Protein AF-A0A7S0CT83-F1 (afdb_monomer_lite)

Organism: Micromonas pusilla (NCBI:txid38833)

Foldseek 3Di:
DAQDDADADWQEKEDDPVPQQWIWTFHQQQKIWIARNVVSDTPDIDHDPDGDNYDYDDPCDVVNVVVVVVVVVVVVVVVVVVVVVVVVVVVVVVVVVVVVVVVVVVVVVPDDDDD

Structure (mmCIF, N/CA/C/O backbone):
data_AF-A0A7S0CT83-F1
#
_entry.id   AF-A0A7S0CT83-F1
#
loop_
_atom_site.group_PDB
_atom_site.id
_atom_site.type_symbol
_atom_site.label_atom_id
_atom_site.label_alt_id
_atom_site.label_comp_id
_atom_site.label_asym_id
_atom_site.label_entity_id
_atom_site.label_seq_id
_atom_site.pdbx_PDB_ins_code
_atom_site.Cartn_x
_atom_site.Cartn_y
_atom_site.Cartn_z
_atom_site.occupancy
_atom_site.B_iso_or_equiv
_atom_site.auth_seq_id
_atom_site.auth_comp_id
_atom_site.auth_asym_id
_atom_site.auth_atom_id
_atom_site.pdbx_PDB_model_num
ATOM 1 N N . ALA A 1 1 ? -21.447 -9.263 10.479 1.00 64.06 1 ALA A N 1
ATOM 2 C CA . ALA A 1 1 ? -20.378 -8.499 11.171 1.00 64.06 1 ALA A CA 1
ATOM 3 C C . ALA A 1 1 ? -20.013 -7.236 10.379 1.00 64.06 1 ALA A C 1
ATOM 5 O O . ALA A 1 1 ? -20.037 -7.290 9.160 1.00 64.06 1 ALA A O 1
ATOM 6 N N . LYS A 1 2 ? -19.719 -6.096 11.015 1.00 82.12 2 LYS A N 1
ATOM 7 C CA . LYS A 1 2 ? -19.342 -4.834 10.332 1.00 82.12 2 LYS A CA 1
ATOM 8 C C . LYS A 1 2 ? -17.827 -4.607 10.433 1.00 82.12 2 LYS A C 1
ATOM 10 O O . LYS A 1 2 ? -17.237 -5.056 11.413 1.00 82.12 2 LYS A O 1
ATOM 15 N N . PHE A 1 3 ? -17.224 -3.905 9.470 1.00 87.62 3 PHE A N 1
ATOM 16 C CA . PHE A 1 3 ? -15.846 -3.414 9.601 1.00 87.62 3 PHE A CA 1
ATOM 17 C C . PHE A 1 3 ? -15.782 -2.396 10.751 1.00 87.62 3 PHE A C 1
ATOM 19 O O . PHE A 1 3 ? -16.661 -1.543 10.870 1.00 87.62 3 PHE A O 1
ATOM 26 N N . LYS A 1 4 ? -14.787 -2.522 11.636 1.00 89.75 4 LYS A N 1
ATOM 27 C CA . LYS A 1 4 ? -14.655 -1.708 12.859 1.00 89.75 4 LYS A CA 1
ATOM 28 C C . LYS A 1 4 ? -13.411 -0.822 12.809 1.00 89.75 4 LYS A C 1
ATOM 30 O O . LYS A 1 4 ? -12.434 -1.160 12.145 1.00 89.75 4 LYS A O 1
ATOM 35 N N . GLY A 1 5 ? -13.432 0.272 13.568 1.00 88.25 5 GLY A N 1
ATOM 36 C CA . GLY A 1 5 ? -12.249 1.092 13.851 1.00 88.25 5 GLY A CA 1
ATOM 37 C C . GLY A 1 5 ? -12.113 2.374 13.032 1.00 88.25 5 GLY A C 1
ATOM 38 O O . GLY A 1 5 ? -11.234 3.165 13.347 1.00 88.25 5 GLY A O 1
ATOM 39 N N . VAL A 1 6 ? -12.970 2.611 12.035 1.00 90.81 6 VAL A N 1
ATOM 40 C CA . VAL A 1 6 ? -13.023 3.903 11.334 1.00 90.81 6 VAL A CA 1
ATOM 41 C C . VAL A 1 6 ? -13.694 4.935 12.236 1.00 90.81 6 VAL A C 1
ATOM 43 O O . VAL A 1 6 ? -14.784 4.681 12.753 1.00 90.81 6 VAL A O 1
ATOM 46 N N . GLN A 1 7 ? -13.053 6.088 12.416 1.00 91.19 7 GLN A N 1
ATOM 47 C CA . GLN A 1 7 ? -13.657 7.245 13.067 1.00 91.19 7 GLN A CA 1
ATOM 48 C C . GLN A 1 7 ? -13.908 8.349 12.032 1.00 91.19 7 GLN A C 1
ATOM 50 O O . GLN A 1 7 ? -13.049 8.667 11.211 1.00 91.19 7 GLN A O 1
ATOM 55 N N . GLY A 1 8 ? -15.110 8.926 12.053 1.00 90.19 8 GLY A N 1
ATOM 56 C CA . GLY A 1 8 ? -15.544 9.896 11.045 1.00 90.19 8 GLY A CA 1
ATOM 57 C C . GLY A 1 8 ? -15.871 9.268 9.683 1.00 90.19 8 GLY A C 1
ATOM 58 O O . GLY A 1 8 ? -16.093 8.062 9.567 1.00 90.19 8 GLY A O 1
ATOM 59 N N . SER A 1 9 ? -15.938 10.109 8.650 1.00 93.06 9 SER A N 1
ATOM 60 C CA . SER A 1 9 ? -16.304 9.687 7.293 1.00 93.06 9 SER A CA 1
ATOM 61 C C . SER A 1 9 ? -15.160 8.980 6.571 1.00 93.06 9 SER A C 1
ATOM 63 O O . SER A 1 9 ? -13.990 9.345 6.701 1.00 93.06 9 SER A O 1
ATOM 65 N N . VAL A 1 10 ? -15.510 7.999 5.742 1.00 94.56 10 VAL A N 1
ATOM 66 C CA . VAL A 1 10 ? -14.579 7.388 4.790 1.00 94.56 10 VAL A CA 1
ATOM 67 C C . VAL A 1 10 ? -14.438 8.311 3.583 1.00 94.56 10 VAL A C 1
ATOM 69 O O . VAL A 1 10 ? -15.441 8.731 3.011 1.00 94.56 10 VAL A O 1
ATOM 72 N N . ARG A 1 11 ? -13.200 8.629 3.196 1.00 94.31 11 ARG A N 1
ATOM 73 C CA . ARG A 1 11 ? -12.907 9.463 2.019 1.00 94.31 11 ARG A CA 1
ATOM 74 C C . ARG A 1 11 ? -12.644 8.638 0.769 1.00 94.31 11 ARG A C 1
ATOM 76 O O . ARG A 1 11 ? -12.949 9.087 -0.328 1.00 94.31 11 ARG A O 1
ATOM 83 N N . SER A 1 12 ? -12.058 7.454 0.926 1.00 96.44 12 SER A N 1
ATOM 84 C CA . SER A 1 12 ? -11.706 6.585 -0.195 1.00 96.44 12 SER A CA 1
ATOM 85 C C . SER A 1 12 ? -11.640 5.126 0.242 1.00 96.44 12 SER A C 1
ATOM 87 O O . SER A 1 12 ? -11.274 4.823 1.382 1.00 96.44 12 SER A O 1
ATOM 89 N N . ILE A 1 13 ? -12.022 4.241 -0.675 1.00 95.69 13 ILE A N 1
ATOM 90 C CA . ILE A 1 13 ? -11.985 2.788 -0.532 1.00 95.69 13 ILE A CA 1
ATOM 91 C C . ILE A 1 13 ? -11.330 2.248 -1.801 1.00 95.69 13 ILE A C 1
ATOM 93 O O . ILE A 1 13 ? -11.804 2.535 -2.898 1.00 95.69 13 ILE A O 1
ATOM 97 N N . ALA A 1 14 ? -10.266 1.468 -1.648 1.00 95.94 14 ALA A N 1
ATOM 98 C CA . ALA A 1 14 ? -9.554 0.842 -2.752 1.00 95.94 14 ALA A CA 1
ATOM 99 C C . ALA A 1 14 ? -9.508 -0.680 -2.535 1.00 95.94 14 ALA A C 1
ATOM 101 O O . ALA A 1 14 ? -8.808 -1.140 -1.626 1.00 95.94 14 ALA A O 1
ATOM 102 N N . PRO A 1 15 ? -10.257 -1.482 -3.310 1.00 94.56 15 PRO A N 1
ATOM 103 C CA . PRO A 1 15 ? -10.095 -2.935 -3.317 1.00 94.56 15 PRO A CA 1
ATOM 104 C C . PRO A 1 15 ? -8.761 -3.323 -3.966 1.00 94.56 15 PRO A C 1
ATOM 106 O O . PRO A 1 15 ? -8.269 -2.605 -4.839 1.00 94.56 15 PRO A O 1
ATOM 109 N N . HIS A 1 16 ? -8.172 -4.438 -3.533 1.00 93.12 16 HIS A N 1
ATOM 110 C CA . HIS A 1 16 ? -6.926 -4.933 -4.114 1.00 93.12 16 HIS A CA 1
ATOM 111 C C . HIS A 1 16 ? -7.124 -5.355 -5.583 1.00 93.12 16 HIS A C 1
ATOM 113 O O . HIS A 1 16 ? -8.097 -6.053 -5.882 1.00 93.12 16 HIS A O 1
ATOM 119 N N . PRO A 1 17 ? -6.235 -4.952 -6.510 1.00 88.69 17 PRO A N 1
ATOM 120 C CA . PRO A 1 17 ? -6.413 -5.189 -7.943 1.00 88.69 17 PRO A CA 1
ATOM 121 C C . PRO A 1 17 ? -6.217 -6.654 -8.360 1.00 88.69 17 PRO A C 1
ATOM 123 O O . PRO A 1 17 ? -6.858 -7.099 -9.306 1.00 88.69 17 PRO A O 1
ATOM 126 N N . GLU A 1 18 ? -5.383 -7.425 -7.655 1.00 84.25 18 GLU A N 1
ATOM 127 C CA . GLU A 1 18 ? -5.036 -8.811 -8.035 1.00 84.25 18 GLU A CA 1
ATOM 128 C C . GLU A 1 18 ? -5.983 -9.879 -7.458 1.00 84.25 18 GLU A C 1
ATOM 130 O O . GLU A 1 18 ? -5.644 -11.055 -7.373 1.00 84.25 18 GLU A O 1
ATOM 135 N N . GLY A 1 19 ? -7.185 -9.486 -7.030 1.00 80.56 19 GLY A N 1
ATOM 136 C CA . GLY A 1 19 ? -8.198 -10.425 -6.533 1.00 80.56 19 GLY A CA 1
ATOM 137 C C . GLY A 1 19 ? -7.968 -10.940 -5.109 1.00 80.56 19 GLY A C 1
ATOM 138 O O . GLY A 1 19 ? -8.773 -11.728 -4.614 1.00 80.56 19 GLY A O 1
ATOM 139 N N . GLU A 1 20 ? -6.925 -10.477 -4.418 1.00 89.69 20 GLU A N 1
ATOM 140 C CA . GLU A 1 20 ? -6.757 -10.747 -2.991 1.00 89.69 20 GLU A CA 1
ATOM 141 C C . GLU A 1 20 ? -7.923 -10.168 -2.170 1.00 89.69 20 GLU A C 1
ATOM 143 O O . GLU A 1 20 ? -8.437 -9.087 -2.487 1.00 89.69 20 GLU A O 1
ATOM 148 N N . PRO A 1 21 ? -8.335 -10.831 -1.072 1.00 94.38 21 PRO A N 1
ATOM 149 C CA . PRO A 1 21 ? -9.444 -10.393 -0.231 1.00 94.38 21 PRO A CA 1
ATOM 150 C C . PRO A 1 21 ? -9.037 -9.226 0.685 1.00 94.38 21 PRO A C 1
ATOM 152 O O . PRO A 1 21 ? -9.279 -9.251 1.892 1.00 94.38 21 PRO A O 1
ATOM 155 N N . LEU A 1 22 ? -8.423 -8.187 0.121 1.00 95.19 22 LEU A N 1
ATOM 156 C CA . LEU A 1 22 ? -7.911 -7.012 0.813 1.00 95.19 22 LEU A CA 1
ATOM 157 C C . LEU A 1 22 ? -8.601 -5.740 0.323 1.00 95.19 22 LEU A C 1
ATOM 159 O O . LEU A 1 22 ? -8.888 -5.554 -0.860 1.00 95.19 22 LEU A O 1
ATOM 163 N N . VAL A 1 23 ? -8.850 -4.828 1.258 1.00 95.75 23 VAL A N 1
ATOM 164 C CA . VAL A 1 23 ? -9.374 -3.497 0.957 1.00 95.75 23 VAL A CA 1
ATOM 165 C C . VAL A 1 23 ? -8.659 -2.451 1.800 1.00 95.75 23 VAL A C 1
ATOM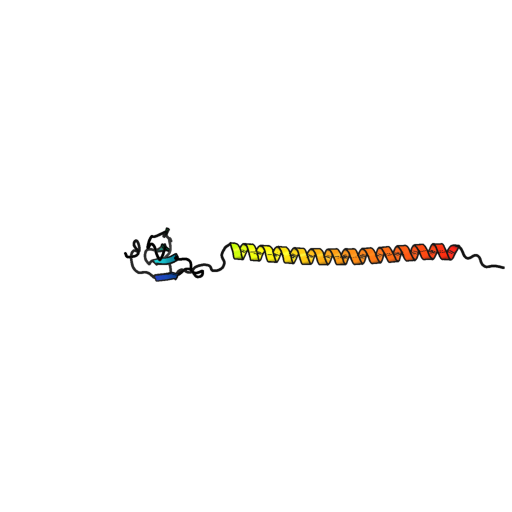 167 O O . VAL A 1 23 ? -8.573 -2.570 3.024 1.00 95.75 23 VAL A O 1
ATOM 170 N N . ALA A 1 24 ? -8.143 -1.419 1.138 1.00 96.06 24 ALA A N 1
ATOM 171 C CA . ALA A 1 24 ? -7.579 -0.245 1.779 1.00 96.06 24 ALA A CA 1
ATOM 172 C C . ALA A 1 24 ? -8.669 0.819 1.950 1.00 96.06 24 ALA A C 1
ATOM 174 O O . ALA A 1 24 ? -9.494 1.039 1.063 1.00 96.06 24 ALA A O 1
ATOM 175 N N . VAL A 1 25 ? -8.683 1.472 3.106 1.00 96.62 25 VAL A N 1
ATOM 176 C CA . VAL A 1 25 ? -9.676 2.481 3.476 1.00 96.62 25 VAL A CA 1
ATOM 177 C C . VAL A 1 25 ? -8.959 3.693 4.053 1.00 96.62 25 VAL A C 1
ATOM 179 O O . VAL A 1 25 ? -8.244 3.577 5.051 1.00 96.62 25 VAL A O 1
ATOM 182 N N . ALA A 1 26 ? -9.186 4.858 3.450 1.00 96.31 26 ALA A N 1
ATOM 183 C CA . ALA A 1 26 ? -8.701 6.141 3.943 1.00 96.31 26 ALA A CA 1
ATOM 184 C C . ALA A 1 26 ? -9.824 6.884 4.679 1.00 96.31 26 ALA A C 1
ATOM 186 O O . ALA A 1 26 ? -10.857 7.228 4.091 1.00 96.31 26 ALA A O 1
ATOM 187 N N . GLY A 1 27 ? -9.622 7.125 5.975 1.00 94.00 27 GLY A N 1
ATOM 188 C CA . GLY A 1 27 ? -10.570 7.837 6.830 1.00 94.00 27 GLY A CA 1
ATOM 189 C C . GLY A 1 27 ? -10.271 9.331 6.975 1.00 94.00 27 GLY A C 1
ATOM 190 O O . GL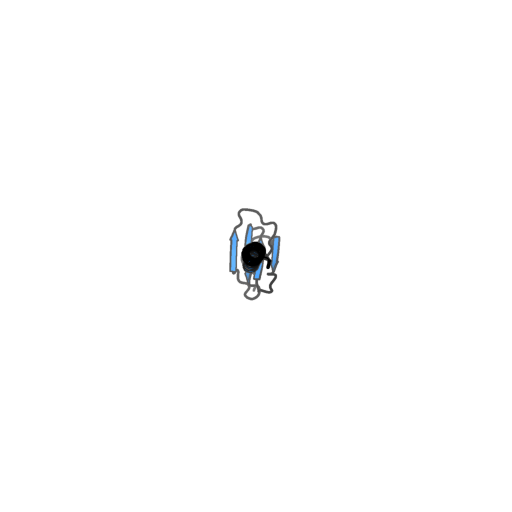Y A 1 27 ? -9.147 9.799 6.776 1.00 94.00 27 GLY A O 1
ATOM 191 N N . LEU A 1 28 ? -11.294 10.093 7.370 1.00 94.75 28 LEU A N 1
ATOM 192 C CA . LEU A 1 28 ? -11.161 11.495 7.779 1.00 94.75 28 LEU A CA 1
ATOM 193 C C . LEU A 1 28 ? -10.411 11.644 9.120 1.00 94.75 28 LEU A C 1
ATOM 195 O O . LEU A 1 28 ? -9.847 12.698 9.397 1.00 94.75 28 LEU A O 1
ATOM 199 N N . ASP A 1 29 ? -10.318 10.564 9.901 1.00 94.25 29 ASP A N 1
ATOM 200 C CA . ASP A 1 29 ? -9.476 10.434 11.101 1.00 94.25 29 ASP A CA 1
ATOM 201 C C . ASP A 1 29 ? -7.963 10.387 10.815 1.00 94.25 29 ASP A C 1
ATOM 203 O O . ASP A 1 29 ? -7.163 10.254 11.742 1.00 94.25 29 ASP A O 1
ATOM 207 N N . ARG A 1 30 ? -7.564 10.537 9.544 1.00 94.88 30 ARG A N 1
ATOM 208 C CA . ARG A 1 30 ? -6.177 10.478 9.056 1.00 94.88 30 ARG A CA 1
ATOM 209 C C . ARG A 1 30 ? -5.524 9.107 9.203 1.00 94.88 30 ARG A C 1
ATOM 211 O O . ARG A 1 30 ? -4.308 8.992 9.099 1.00 94.88 30 ARG A O 1
ATOM 218 N N . TYR A 1 31 ? -6.305 8.056 9.404 1.00 96.12 31 TYR A N 1
ATOM 219 C CA . TYR A 1 31 ? -5.789 6.697 9.377 1.00 96.12 31 TYR A CA 1
ATOM 220 C C . TYR A 1 31 ? -6.024 6.059 8.008 1.00 96.12 31 TYR A C 1
ATOM 222 O O . TYR A 1 31 ? -7.128 6.109 7.458 1.00 96.12 31 TYR A O 1
ATOM 230 N N . LEU A 1 32 ? -4.989 5.397 7.494 1.00 95.81 32 LEU A N 1
ATOM 231 C CA . LEU A 1 32 ? -5.122 4.406 6.434 1.00 95.81 32 LEU A CA 1
ATOM 232 C C . LEU A 1 32 ? -5.250 3.035 7.094 1.00 95.81 32 LEU A C 1
ATOM 234 O O . LEU A 1 32 ? -4.424 2.675 7.934 1.00 95.81 32 LEU A O 1
ATOM 238 N N . ARG A 1 33 ? -6.286 2.275 6.746 1.00 95.81 33 ARG A N 1
ATOM 239 C CA . ARG A 1 33 ? -6.513 0.927 7.278 1.00 95.81 33 ARG A CA 1
ATOM 240 C C . ARG A 1 33 ? -6.616 -0.074 6.150 1.00 95.81 33 ARG A C 1
ATOM 242 O O . ARG A 1 33 ? -7.213 0.223 5.121 1.00 95.81 33 ARG A O 1
ATOM 249 N N . VAL A 1 34 ? -6.076 -1.263 6.376 1.00 96.50 34 VAL A N 1
ATOM 250 C CA . VAL A 1 34 ? -6.226 -2.402 5.475 1.00 96.50 34 VAL A CA 1
ATOM 251 C C . VAL A 1 34 ? -7.062 -3.450 6.184 1.00 96.50 34 VAL A C 1
ATOM 253 O O . VAL A 1 34 ? -6.730 -3.889 7.288 1.00 96.50 34 VAL A O 1
ATOM 256 N N . TYR A 1 35 ? -8.164 -3.836 5.555 1.00 96.69 35 TYR A N 1
ATOM 257 C CA . TYR A 1 35 ? -9.055 -4.874 6.044 1.00 96.69 35 TYR A CA 1
ATOM 258 C C . TYR A 1 35 ? -8.991 -6.096 5.146 1.00 96.69 35 TYR A C 1
ATOM 260 O O . TYR A 1 35 ? -8.864 -5.978 3.930 1.00 96.69 35 TYR A O 1
ATOM 268 N N . HIS A 1 36 ? -9.182 -7.259 5.753 1.00 95.81 36 HIS A N 1
ATOM 269 C CA . HIS A 1 36 ? -9.510 -8.468 5.017 1.00 95.81 36 HIS A CA 1
ATOM 270 C C . HIS A 1 36 ? -11.024 -8.501 4.766 1.00 95.81 36 HIS A C 1
ATOM 272 O O . HIS A 1 36 ? -11.811 -8.397 5.711 1.00 95.81 36 HIS A O 1
ATOM 278 N N . THR A 1 37 ? -11.456 -8.650 3.517 1.00 93.56 37 THR A N 1
ATOM 279 C CA . THR A 1 37 ? -12.864 -8.522 3.103 1.00 93.56 37 THR A CA 1
ATOM 280 C C . THR A 1 37 ? -13.740 -9.651 3.652 1.00 93.56 37 THR A C 1
ATOM 282 O O . THR A 1 37 ? -14.814 -9.387 4.195 1.00 93.56 37 THR A O 1
ATOM 285 N N . GLU A 1 38 ? -13.258 -10.894 3.594 1.00 93.50 38 GLU A N 1
ATOM 286 C CA . GLU A 1 38 ? -13.995 -12.071 4.080 1.00 93.50 38 GLU A CA 1
ATOM 287 C C . GLU A 1 38 ? -14.085 -12.123 5.611 1.00 93.50 38 GLU A C 1
ATOM 289 O O . GLU A 1 38 ? -15.178 -12.163 6.179 1.00 93.50 38 GLU A O 1
ATOM 294 N N . THR A 1 39 ? -12.939 -12.061 6.301 1.00 93.56 39 THR A N 1
ATOM 295 C CA . THR A 1 39 ? -12.892 -12.154 7.772 1.00 93.56 39 THR A CA 1
ATOM 296 C C . THR A 1 39 ? -13.346 -10.870 8.469 1.00 93.56 39 THR A C 1
ATOM 298 O O . THR A 1 39 ? -13.651 -10.886 9.664 1.00 93.56 39 THR A O 1
ATOM 301 N N . ARG A 1 40 ? -13.402 -9.749 7.735 1.00 92.62 40 ARG A N 1
ATOM 302 C CA . ARG A 1 40 ? -13.775 -8.405 8.213 1.00 92.62 40 ARG A CA 1
ATOM 303 C C . ARG A 1 40 ? -12.894 -7.887 9.352 1.00 92.62 40 ARG A C 1
ATOM 305 O O . ARG A 1 40 ? -13.309 -7.015 10.119 1.00 92.62 40 ARG A O 1
ATOM 312 N N . LYS A 1 41 ? -11.674 -8.415 9.467 1.00 94.19 41 LYS A N 1
ATOM 313 C CA . LYS A 1 41 ? -10.669 -7.991 10.447 1.00 94.19 41 LYS A CA 1
ATOM 314 C C . LYS A 1 41 ? -9.794 -6.884 9.868 1.00 94.19 41 LYS A C 1
ATOM 316 O O . LYS A 1 41 ? -9.484 -6.885 8.679 1.00 94.19 41 LYS A O 1
ATOM 321 N N . CYS A 1 42 ? -9.402 -5.938 10.720 1.00 95.00 42 CYS A N 1
ATOM 322 C CA . CYS A 1 42 ? -8.371 -4.959 10.388 1.00 95.00 42 CYS A CA 1
ATOM 323 C C . CYS A 1 42 ? -7.017 -5.664 10.478 1.00 95.00 42 CYS A C 1
ATOM 325 O O . CYS A 1 42 ? -6.671 -6.158 11.548 1.00 95.00 42 CYS A O 1
ATOM 327 N N . LEU A 1 43 ? -6.291 -5.735 9.366 1.00 95.38 43 LEU A N 1
ATOM 328 C CA . LEU A 1 43 ? -4.961 -6.342 9.307 1.00 95.38 43 LEU A CA 1
ATOM 329 C C . LEU A 1 43 ? -3.886 -5.351 9.742 1.00 95.38 43 LEU A C 1
ATOM 331 O O . LEU A 1 43 ? -2.930 -5.720 10.413 1.00 95.38 43 LEU A O 1
ATOM 335 N N . GLY A 1 44 ? -4.069 -4.080 9.387 1.00 95.19 44 GLY A N 1
ATOM 336 C CA . GLY A 1 44 ? -3.122 -3.028 9.716 1.00 95.19 44 GLY A CA 1
ATOM 337 C C . GLY A 1 44 ? -3.751 -1.647 9.655 1.00 95.19 44 GLY A C 1
ATOM 338 O O . GLY A 1 44 ? -4.747 -1.420 8.963 1.00 95.19 44 GLY A O 1
ATOM 339 N N . SER A 1 45 ? -3.157 -0.721 10.399 1.00 95.56 45 SER A N 1
ATOM 340 C CA . SER A 1 45 ? -3.545 0.683 10.411 1.00 95.56 45 SER A CA 1
ATOM 341 C C . SER A 1 45 ? -2.314 1.568 10.544 1.00 95.56 45 SER A C 1
ATOM 343 O O . SER A 1 45 ? -1.475 1.312 11.405 1.00 95.56 45 SER A O 1
ATOM 345 N N . ALA A 1 46 ? -2.24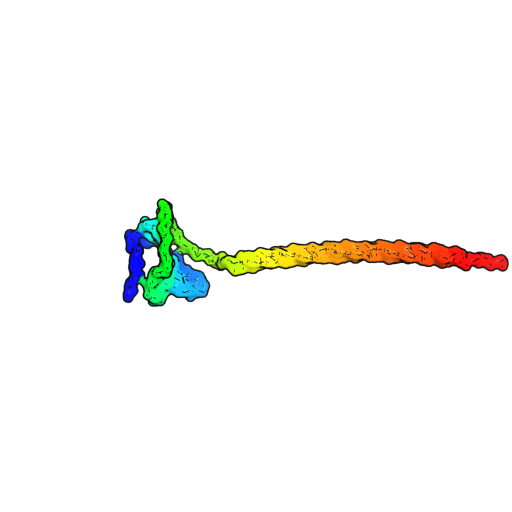7 2.633 9.756 1.00 95.62 46 ALA A N 1
ATOM 346 C CA . ALA A 1 46 ? -1.197 3.638 9.826 1.00 95.62 46 ALA A CA 1
ATOM 347 C C . ALA A 1 46 ? -1.822 5.013 10.061 1.00 95.62 46 ALA A C 1
ATOM 349 O O . ALA A 1 46 ? -2.733 5.418 9.337 1.00 95.62 46 ALA A O 1
ATOM 350 N N . PHE A 1 47 ? -1.338 5.724 11.080 1.00 95.94 47 PHE A N 1
ATOM 351 C CA 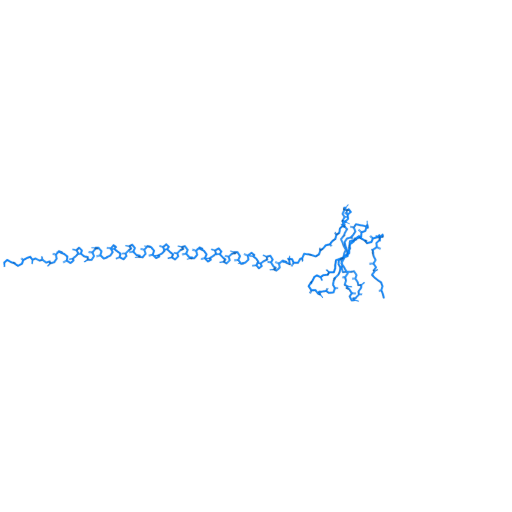. PHE A 1 47 ? -1.719 7.113 11.303 1.00 95.94 47 PHE A CA 1
ATOM 352 C C . PHE A 1 47 ? -0.891 8.024 10.406 1.00 95.94 47 PHE A C 1
ATOM 354 O O . PHE A 1 47 ? 0.338 8.056 10.490 1.00 95.94 47 PHE A O 1
ATOM 361 N N . MET A 1 48 ? -1.575 8.809 9.589 1.00 93.31 48 MET A N 1
ATOM 362 C CA . MET A 1 48 ? -0.966 9.808 8.733 1.00 93.31 48 MET A CA 1
ATOM 363 C C . MET A 1 48 ? -1.067 11.161 9.433 1.00 93.31 48 MET A C 1
ATOM 365 O O . MET A 1 48 ? -2.119 11.569 9.915 1.00 93.31 48 MET A O 1
ATOM 369 N N . LYS A 1 49 ? 0.038 11.905 9.491 1.00 94.38 49 LYS A N 1
ATOM 370 C CA . LYS A 1 49 ? 0.038 13.242 10.117 1.00 94.38 49 LYS A CA 1
ATOM 371 C C . LYS A 1 49 ? -0.777 14.270 9.313 1.00 94.38 49 LYS A C 1
ATOM 373 O O . LYS A 1 49 ? -1.131 15.317 9.847 1.00 94.38 49 LYS A O 1
ATOM 378 N N . GLN A 1 50 ? -1.091 13.948 8.058 1.00 94.81 50 GLN A N 1
ATOM 379 C CA . GLN A 1 50 ? -1.787 14.790 7.086 1.00 94.81 50 GLN A CA 1
ATOM 380 C C . GLN A 1 50 ? -3.184 14.233 6.772 1.00 94.81 50 GLN A C 1
ATOM 382 O O . GLN A 1 50 ? -3.439 13.040 6.938 1.00 94.81 50 GLN A O 1
ATOM 387 N N . ALA A 1 51 ? -4.089 15.085 6.286 1.00 93.12 51 ALA A N 1
ATOM 388 C CA . ALA A 1 51 ? -5.415 14.657 5.847 1.00 93.12 51 ALA A CA 1
ATOM 389 C C . ALA A 1 51 ? -5.343 13.882 4.519 1.00 93.12 51 ALA A C 1
ATOM 391 O O . ALA A 1 51 ? -4.873 14.406 3.512 1.00 93.12 51 ALA A O 1
ATOM 392 N N . LEU A 1 52 ? -5.855 12.650 4.499 1.00 93.38 52 LEU A N 1
ATOM 393 C CA . LEU A 1 52 ? -5.758 11.751 3.342 1.00 93.38 52 LEU A CA 1
ATOM 394 C C . LEU A 1 52 ? -6.805 12.062 2.278 1.00 93.38 52 LEU A C 1
ATOM 396 O O . LEU A 1 52 ? -7.984 11.884 2.555 1.00 93.38 52 LEU A O 1
ATOM 400 N N . SER A 1 53 ? -6.412 12.481 1.074 1.00 93.75 53 SER A N 1
ATOM 401 C CA . SER A 1 53 ? -7.346 12.735 -0.036 1.00 93.75 53 SER A CA 1
ATOM 402 C C . SER A 1 53 ? -7.926 11.472 -0.663 1.00 93.75 53 SER A C 1
ATOM 404 O O . SER A 1 53 ? -9.093 11.468 -1.045 1.00 93.75 53 SER A O 1
ATOM 406 N N . GLY A 1 54 ? -7.140 10.402 -0.705 1.00 93.69 54 GLY A N 1
ATOM 407 C CA . GLY A 1 54 ? -7.556 9.095 -1.181 1.00 93.69 54 GLY A CA 1
ATOM 408 C C . GLY A 1 54 ? -6.464 8.053 -0.975 1.00 93.69 54 GLY A C 1
ATOM 409 O O . GLY A 1 54 ? -5.408 8.352 -0.416 1.00 93.69 54 GLY A O 1
ATOM 410 N N . CYS A 1 55 ? -6.731 6.829 -1.418 1.00 94.62 55 CYS A N 1
ATOM 411 C CA . CYS A 1 55 ? -5.763 5.738 -1.422 1.00 94.62 55 CYS A CA 1
ATOM 412 C C . CYS A 1 55 ? -5.930 4.879 -2.679 1.00 94.62 55 CYS A C 1
ATOM 414 O O . CYS A 1 55 ? -7.033 4.768 -3.209 1.00 94.62 55 CYS A O 1
ATOM 416 N N . ALA A 1 56 ? -4.843 4.255 -3.124 1.00 93.81 56 ALA A N 1
ATOM 417 C CA . ALA A 1 56 ? -4.826 3.275 -4.202 1.00 93.81 56 ALA A CA 1
ATOM 418 C C . ALA A 1 56 ? -3.744 2.230 -3.910 1.00 93.81 56 ALA A C 1
ATOM 420 O O . ALA A 1 56 ? -2.790 2.513 -3.183 1.00 93.81 56 ALA A O 1
ATOM 421 N N . TRP A 1 57 ? -3.914 1.036 -4.467 1.00 92.06 57 TRP A N 1
ATOM 422 C CA . TRP A 1 57 ? -2.883 0.005 -4.457 1.00 92.06 57 TRP A CA 1
ATOM 423 C C . TRP A 1 57 ? -1.903 0.256 -5.591 1.00 92.06 57 TRP A C 1
ATOM 425 O O . TRP A 1 57 ? -2.313 0.650 -6.686 1.00 92.06 57 TRP A O 1
ATOM 435 N N . ASP A 1 58 ? -0.625 0.015 -5.329 1.00 87.19 58 ASP A N 1
ATOM 436 C CA . ASP A 1 58 ? 0.351 -0.041 -6.403 1.00 87.19 58 ASP A CA 1
ATOM 437 C C . ASP A 1 58 ? 0.217 -1.386 -7.122 1.00 87.19 58 ASP A C 1
ATOM 439 O O . ASP A 1 58 ? 0.299 -2.442 -6.501 1.00 87.19 58 ASP A O 1
ATOM 443 N N . VAL A 1 59 ? -0.027 -1.338 -8.429 1.00 76.31 59 VAL A N 1
ATOM 444 C CA . VAL A 1 59 ? -0.093 -2.528 -9.293 1.00 76.31 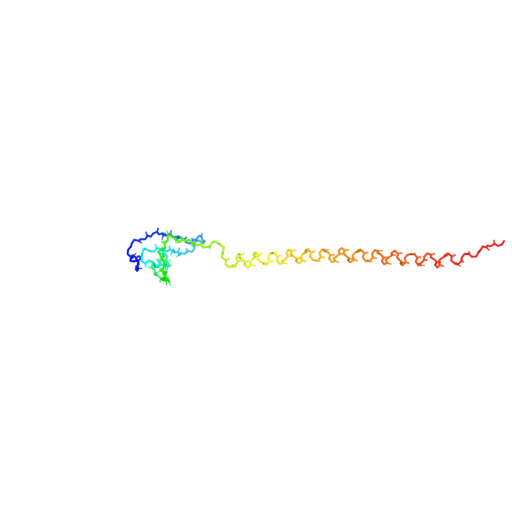59 VAL A CA 1
ATOM 445 C C . VAL A 1 59 ? 1.321 -2.999 -9.653 1.00 76.31 59 VAL A C 1
ATOM 447 O O . VAL A 1 59 ? 1.528 -4.131 -10.078 1.00 76.31 59 VAL A O 1
ATOM 450 N N . ARG A 1 60 ? 2.322 -2.130 -9.482 1.00 69.81 60 ARG A N 1
ATOM 451 C CA . ARG A 1 60 ? 3.728 -2.472 -9.653 1.00 69.81 60 ARG A CA 1
ATOM 452 C C . ARG A 1 60 ? 4.244 -3.002 -8.327 1.00 69.81 60 ARG A C 1
ATOM 454 O O . ARG A 1 60 ? 4.854 -2.291 -7.537 1.00 69.81 60 ARG A O 1
ATOM 461 N N . GLY A 1 61 ? 3.969 -4.275 -8.064 1.00 68.12 61 GLY A N 1
ATOM 462 C CA . GLY A 1 61 ? 4.592 -4.956 -6.936 1.00 68.12 61 GLY A CA 1
ATOM 463 C C . GLY A 1 61 ? 6.124 -4.931 -7.064 1.00 68.12 61 GLY A C 1
ATOM 464 O O . GLY A 1 61 ? 6.643 -4.836 -8.184 1.00 68.12 61 GLY A O 1
ATOM 465 N N . PRO A 1 62 ? 6.873 -5.081 -5.959 1.00 65.88 62 PRO A N 1
ATOM 466 C CA . PRO A 1 62 ? 8.335 -5.147 -5.993 1.00 65.88 62 PRO A CA 1
ATOM 467 C C . PRO A 1 62 ? 8.843 -6.219 -6.968 1.00 65.88 62 PRO A C 1
ATOM 469 O O . PRO A 1 62 ? 9.867 -6.030 -7.612 1.00 65.88 62 PRO A O 1
ATOM 472 N N . GLU A 1 63 ? 8.093 -7.306 -7.165 1.00 65.50 63 GLU A N 1
ATOM 473 C CA . GLU A 1 63 ? 8.406 -8.328 -8.169 1.00 65.50 63 GLU A CA 1
ATOM 474 C C . GLU A 1 63 ? 8.473 -7.771 -9.596 1.00 65.50 63 GLU A C 1
ATOM 476 O O . GLU A 1 63 ? 9.375 -8.121 -10.356 1.00 65.50 63 GLU A O 1
ATOM 481 N N . THR A 1 64 ? 7.566 -6.862 -9.955 1.00 69.19 64 THR A N 1
ATOM 482 C CA . THR A 1 64 ? 7.556 -6.222 -11.276 1.00 69.19 64 THR A CA 1
ATOM 483 C C . THR A 1 64 ? 8.713 -5.236 -11.439 1.00 69.19 64 THR A C 1
ATOM 485 O O . THR A 1 64 ? 9.304 -5.171 -12.518 1.00 69.19 64 THR A O 1
ATOM 488 N N . GLU A 1 65 ? 9.110 -4.536 -10.372 1.00 71.12 65 GLU A N 1
ATOM 489 C CA . GLU A 1 65 ? 10.282 -3.655 -10.388 1.00 71.12 65 GLU A CA 1
ATOM 490 C C . GLU A 1 65 ? 11.592 -4.451 -10.476 1.00 71.12 65 GLU A C 1
ATOM 492 O O . GLU A 1 65 ? 12.465 -4.128 -11.286 1.00 71.12 65 GLU A O 1
ATOM 497 N N . PHE A 1 66 ? 11.716 -5.547 -9.718 1.00 70.44 66 PHE A N 1
ATOM 498 C CA . PHE A 1 66 ? 12.860 -6.455 -9.808 1.00 70.44 66 PHE A CA 1
ATOM 499 C C . PHE A 1 66 ? 12.945 -7.127 -11.183 1.00 70.44 66 PHE A C 1
ATOM 501 O O . PHE A 1 66 ? 14.038 -7.242 -11.745 1.00 70.44 66 PHE A O 1
ATOM 508 N N . ALA A 1 67 ? 11.809 -7.529 -11.761 1.00 73.38 67 ALA A N 1
ATOM 509 C CA . ALA A 1 67 ? 11.749 -8.094 -13.105 1.00 73.38 67 ALA A CA 1
ATOM 510 C C . ALA A 1 67 ? 12.153 -7.070 -14.177 1.00 73.38 67 ALA A C 1
ATOM 512 O O . ALA A 1 67 ? 12.932 -7.401 -15.076 1.00 73.38 67 ALA A O 1
ATOM 513 N N . ALA A 1 68 ? 11.689 -5.822 -14.064 1.00 78.38 68 ALA A N 1
ATOM 514 C CA . ALA A 1 68 ? 12.081 -4.738 -14.961 1.00 78.38 68 ALA A CA 1
ATOM 515 C C . ALA A 1 68 ? 13.593 -4.459 -14.878 1.00 78.38 68 ALA A C 1
ATOM 517 O O . ALA A 1 68 ? 14.276 -4.443 -15.904 1.00 78.38 68 ALA A O 1
ATOM 518 N N . ALA A 1 69 ? 14.146 -4.353 -13.667 1.00 82.19 69 ALA A N 1
ATOM 519 C CA . ALA A 1 69 ? 15.579 -4.152 -13.456 1.00 82.19 69 ALA A CA 1
ATOM 520 C C . ALA A 1 69 ? 16.426 -5.320 -14.002 1.00 82.19 69 ALA A C 1
ATOM 522 O O . ALA A 1 69 ? 17.472 -5.111 -14.628 1.00 82.19 69 ALA A O 1
ATOM 523 N N . ALA A 1 70 ? 15.970 -6.564 -13.821 1.00 82.94 70 ALA A N 1
ATOM 524 C CA . ALA A 1 70 ? 16.630 -7.747 -14.369 1.00 82.94 70 ALA A CA 1
ATOM 525 C C . ALA A 1 70 ? 16.602 -7.766 -15.909 1.00 82.94 70 ALA A C 1
ATOM 527 O O . ALA A 1 70 ? 17.605 -8.116 -16.543 1.00 82.94 70 ALA A O 1
ATOM 528 N N . ALA A 1 71 ? 15.485 -7.358 -16.518 1.00 83.25 71 ALA A N 1
ATOM 529 C CA . ALA A 1 71 ? 15.344 -7.253 -17.966 1.00 83.25 71 ALA A CA 1
ATOM 530 C C . ALA A 1 71 ? 16.289 -6.192 -18.556 1.00 83.25 71 ALA A C 1
ATOM 532 O O . ALA A 1 71 ? 16.983 -6.467 -19.542 1.00 83.25 71 ALA A O 1
ATOM 533 N N . GLU A 1 72 ? 16.401 -5.023 -17.922 1.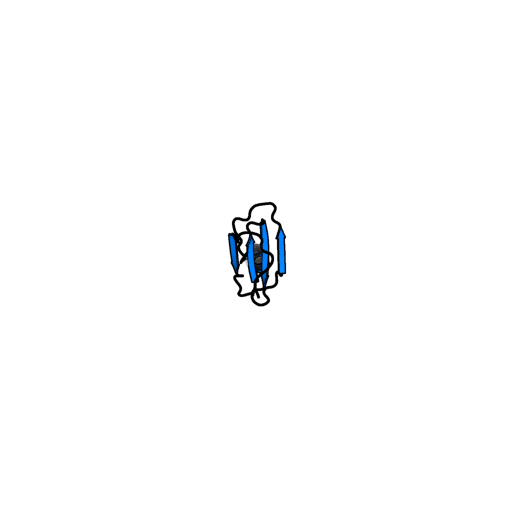00 86.62 72 GLU A N 1
ATOM 534 C CA . GLU A 1 72 ? 17.351 -3.983 -18.334 1.00 86.62 72 GLU A CA 1
ATOM 535 C C . GLU A 1 72 ? 18.810 -4.443 -18.196 1.00 86.62 72 GLU A C 1
ATOM 537 O O . GLU A 1 72 ? 19.618 -4.272 -19.118 1.00 86.62 72 GLU A O 1
ATOM 542 N N . ALA A 1 73 ? 19.155 -5.115 -17.093 1.00 88.44 73 ALA A N 1
ATOM 543 C CA . ALA A 1 73 ? 20.487 -5.682 -16.895 1.00 88.44 73 ALA A CA 1
ATOM 544 C C . ALA A 1 73 ? 20.828 -6.748 -17.956 1.00 88.44 73 ALA A C 1
ATOM 546 O O . ALA A 1 73 ? 21.954 -6.797 -18.467 1.00 88.44 73 ALA A O 1
ATOM 547 N N . ALA A 1 74 ? 19.859 -7.587 -18.334 1.00 89.06 74 ALA A N 1
ATOM 548 C CA . ALA A 1 74 ? 20.019 -8.574 -19.396 1.00 89.06 74 ALA A CA 1
ATOM 549 C C . ALA A 1 74 ? 20.204 -7.915 -20.774 1.00 89.06 74 ALA A C 1
ATOM 551 O O . ALA A 1 74 ? 21.069 -8.346 -21.546 1.00 89.06 74 ALA A O 1
ATOM 552 N N . ALA A 1 75 ? 19.452 -6.852 -21.075 1.00 90.81 75 ALA A N 1
ATOM 553 C CA . ALA A 1 75 ? 19.585 -6.085 -22.312 1.00 90.81 75 ALA A CA 1
ATOM 554 C C . ALA A 1 75 ? 20.969 -5.425 -22.426 1.00 90.81 75 ALA A C 1
ATOM 556 O O . ALA A 1 75 ? 21.641 -5.564 -23.454 1.00 90.81 75 ALA A O 1
ATOM 557 N N . ARG A 1 76 ? 21.459 -4.809 -21.342 1.00 93.31 76 ARG A N 1
ATOM 558 C CA . ARG A 1 76 ? 22.810 -4.231 -21.286 1.00 93.31 76 ARG A CA 1
ATOM 559 C C . ARG A 1 76 ? 23.891 -5.286 -21.528 1.00 93.31 76 ARG A C 1
ATOM 561 O O . ARG A 1 76 ? 24.754 -5.093 -22.383 1.00 93.31 76 ARG A O 1
ATOM 568 N N . ARG A 1 77 ? 23.797 -6.445 -20.864 1.00 92.19 77 ARG A N 1
ATOM 569 C CA . ARG A 1 77 ? 24.732 -7.569 -21.068 1.00 92.19 77 ARG A CA 1
ATOM 570 C C . ARG A 1 77 ? 24.716 -8.092 -22.504 1.00 92.19 77 ARG A C 1
ATOM 572 O O . ARG A 1 77 ? 25.760 -8.499 -23.012 1.00 92.19 77 ARG A O 1
ATOM 579 N N . ARG A 1 78 ? 23.554 -8.116 -23.167 1.00 90.00 78 ARG A N 1
ATOM 580 C CA . ARG A 1 78 ? 23.445 -8.511 -24.582 1.00 90.00 78 ARG A CA 1
ATOM 581 C C . ARG A 1 78 ? 24.153 -7.511 -25.496 1.00 90.00 78 ARG A C 1
ATOM 583 O O . ARG A 1 78 ? 24.898 -7.945 -26.372 1.00 90.00 78 ARG A O 1
ATOM 590 N N . ARG A 1 79 ? 23.992 -6.207 -25.252 1.00 91.50 79 ARG A N 1
ATOM 591 C CA . ARG A 1 79 ? 24.652 -5.141 -26.023 1.00 91.50 79 ARG A CA 1
ATOM 592 C C . ARG A 1 79 ? 26.175 -5.166 -25.857 1.00 91.50 79 ARG A C 1
ATOM 594 O O . ARG A 1 79 ? 26.889 -5.186 -26.852 1.00 91.50 79 ARG A O 1
ATOM 601 N N . GLU A 1 80 ? 26.667 -5.286 -24.624 1.00 91.50 80 GLU A N 1
ATOM 602 C CA . GLU A 1 80 ? 28.108 -5.392 -24.336 1.00 91.50 80 GLU A CA 1
ATOM 603 C C . GLU A 1 80 ? 28.728 -6.663 -24.947 1.00 91.50 80 GLU A C 1
ATOM 605 O O . GLU A 1 80 ? 29.832 -6.637 -25.497 1.00 91.50 80 GLU A O 1
ATOM 610 N N . LYS A 1 81 ? 28.012 -7.799 -24.907 1.00 90.94 81 LYS A N 1
ATOM 611 C CA . LYS A 1 81 ? 28.458 -9.036 -25.570 1.00 90.94 81 LYS A CA 1
ATOM 612 C C . LYS A 1 81 ? 28.497 -8.895 -27.092 1.00 90.94 81 LYS A C 1
ATOM 614 O O . LYS A 1 81 ? 29.419 -9.435 -27.702 1.00 90.94 81 LYS A O 1
ATOM 619 N N . ALA A 1 82 ? 27.523 -8.214 -27.696 1.00 89.00 82 ALA A N 1
ATOM 620 C CA . ALA A 1 82 ? 27.505 -7.956 -29.133 1.00 89.00 82 ALA A CA 1
ATOM 621 C C . ALA A 1 82 ? 28.709 -7.098 -29.554 1.00 89.00 82 ALA A C 1
ATOM 623 O O . ALA A 1 82 ? 29.473 -7.529 -30.416 1.00 89.00 82 ALA A O 1
ATOM 624 N N . GLU A 1 83 ? 28.966 -5.987 -28.857 1.00 90.00 83 GLU A N 1
ATOM 625 C CA . GLU A 1 83 ? 30.114 -5.113 -29.139 1.00 90.00 83 GLU A CA 1
ATOM 626 C C . GLU A 1 83 ? 31.452 -5.857 -28.984 1.00 90.00 83 GLU A C 1
ATOM 628 O O . GLU A 1 83 ? 32.353 -5.756 -29.820 1.00 90.00 83 GLU A O 1
ATOM 633 N N . LYS A 1 84 ? 31.587 -6.688 -27.941 1.00 89.31 84 LYS A N 1
ATOM 634 C CA . LYS A 1 84 ? 32.805 -7.483 -27.730 1.00 89.31 84 LYS A CA 1
ATOM 635 C C . LYS A 1 84 ? 33.016 -8.533 -28.824 1.00 89.31 84 LYS A C 1
ATOM 637 O O . LYS A 1 84 ? 34.164 -8.815 -29.173 1.00 89.31 84 LYS A O 1
ATOM 642 N N . ARG A 1 85 ? 31.944 -9.141 -29.348 1.00 88.94 85 ARG A N 1
ATOM 643 C CA . ARG A 1 85 ? 32.026 -10.091 -30.473 1.00 88.94 85 ARG A CA 1
ATOM 644 C C . ARG A 1 85 ? 32.450 -9.386 -31.756 1.00 88.94 85 ARG A C 1
ATOM 646 O O . ARG A 1 85 ? 33.290 -9.925 -32.467 1.00 88.94 85 ARG A O 1
ATOM 653 N N . GLU A 1 86 ? 31.930 -8.191 -32.001 1.00 86.69 86 GLU A N 1
ATOM 654 C CA . GLU A 1 86 ? 32.268 -7.383 -33.172 1.00 86.69 86 GLU A CA 1
ATOM 655 C C . GLU A 1 86 ? 33.735 -6.930 -33.147 1.00 86.69 86 GLU A C 1
ATOM 657 O O . GLU A 1 86 ? 34.477 -7.185 -34.095 1.00 86.69 86 GLU A O 1
ATOM 662 N N . ARG A 1 87 ? 34.215 -6.401 -32.010 1.00 89.31 87 ARG A N 1
ATOM 663 C CA . ARG A 1 87 ? 35.641 -6.072 -31.824 1.00 89.31 87 ARG A CA 1
ATOM 664 C C . ARG A 1 87 ? 36.549 -7.287 -32.013 1.00 89.31 87 ARG A C 1
ATOM 666 O O . ARG A 1 87 ? 37.585 -7.182 -32.662 1.00 89.31 87 ARG A O 1
ATOM 673 N N . LYS A 1 88 ? 36.177 -8.449 -31.463 1.00 85.75 88 LYS A N 1
ATOM 674 C CA . LYS A 1 88 ? 36.956 -9.687 -31.636 1.00 85.75 88 LYS A CA 1
ATOM 675 C C . LYS A 1 88 ? 37.008 -10.140 -33.094 1.00 85.75 88 LYS A C 1
ATOM 677 O O . LYS A 1 88 ? 38.074 -10.551 -33.537 1.00 85.75 88 LYS A O 1
ATOM 682 N N . ALA A 1 89 ? 35.895 -10.045 -33.820 1.00 85.81 89 ALA A N 1
ATOM 683 C CA . ALA A 1 89 ? 35.840 -10.390 -35.237 1.00 85.81 89 ALA A CA 1
ATOM 684 C C . ALA A 1 89 ? 36.724 -9.458 -36.086 1.00 85.81 89 ALA A C 1
ATOM 686 O O . ALA A 1 89 ? 37.458 -9.929 -36.952 1.00 85.81 89 ALA A O 1
ATOM 687 N N . ALA A 1 90 ? 36.722 -8.152 -35.798 1.00 85.19 90 ALA A N 1
ATOM 688 C CA . ALA A 1 90 ? 37.591 -7.192 -36.478 1.00 85.19 90 ALA A CA 1
ATOM 689 C C . ALA A 1 90 ? 39.084 -7.484 -36.236 1.00 85.19 90 ALA A C 1
ATOM 691 O O . ALA A 1 90 ? 39.875 -7.488 -37.179 1.00 85.19 90 ALA A O 1
ATOM 692 N N . VAL A 1 91 ? 39.462 -7.799 -34.990 1.00 85.56 91 VAL A N 1
ATOM 693 C CA . VAL A 1 91 ? 40.848 -8.157 -34.641 1.00 85.56 91 VAL A CA 1
ATOM 694 C C . VAL A 1 91 ? 41.284 -9.446 -35.336 1.00 85.56 91 VAL A C 1
ATOM 696 O O . VAL A 1 91 ? 42.375 -9.477 -35.898 1.00 85.56 91 VAL A O 1
ATOM 699 N N . SER A 1 92 ? 40.443 -10.488 -35.362 1.00 80.12 92 SER A N 1
ATOM 700 C CA . SER A 1 92 ? 40.802 -11.738 -36.044 1.00 80.12 92 SER A CA 1
ATOM 701 C C . SER A 1 92 ? 41.032 -11.528 -37.542 1.00 80.12 92 SER A C 1
ATOM 703 O O . SER A 1 92 ? 42.024 -12.013 -38.079 1.00 80.12 92 SER A O 1
ATOM 705 N N . VAL A 1 93 ? 40.183 -10.731 -38.202 1.00 82.69 93 VAL A N 1
ATOM 706 C CA . VAL A 1 93 ? 40.333 -10.420 -39.634 1.00 82.69 93 VAL A CA 1
ATOM 707 C C . VAL A 1 93 ? 41.638 -9.669 -39.910 1.00 82.69 93 VAL A C 1
ATOM 709 O O . VAL A 1 93 ? 42.336 -10.007 -40.865 1.00 82.69 93 VAL A O 1
ATOM 712 N N . ALA A 1 94 ? 42.004 -8.698 -39.068 1.00 78.69 94 ALA A N 1
ATOM 713 C CA . ALA A 1 94 ? 43.274 -7.986 -39.197 1.00 78.69 94 ALA A CA 1
ATOM 714 C C . ALA A 1 94 ? 44.474 -8.941 -39.057 1.00 78.69 94 ALA A C 1
ATOM 716 O O . ALA A 1 94 ? 45.351 -8.955 -39.920 1.00 78.69 94 ALA A O 1
ATOM 717 N N . THR A 1 95 ? 44.462 -9.816 -38.046 1.00 79.06 95 THR A N 1
ATOM 718 C CA . THR A 1 95 ? 45.549 -10.786 -37.841 1.00 79.06 95 THR A CA 1
ATOM 719 C C . THR A 1 95 ? 45.661 -11.816 -38.970 1.00 79.06 95 THR A C 1
ATOM 721 O O . THR A 1 95 ? 46.770 -12.190 -39.348 1.00 79.06 95 THR A O 1
ATOM 724 N N . ASP A 1 96 ? 44.542 -12.259 -39.557 1.00 76.69 96 ASP A N 1
ATOM 725 C CA . ASP A 1 96 ? 44.541 -13.169 -40.712 1.00 76.69 96 ASP A CA 1
ATOM 726 C C . ASP A 1 96 ? 45.110 -12.507 -41.980 1.00 76.69 96 ASP A C 1
ATOM 728 O O . ASP A 1 96 ? 45.787 -13.163 -42.781 1.00 76.69 96 ASP A O 1
ATOM 732 N N . LEU A 1 97 ? 44.867 -11.206 -42.173 1.00 75.19 97 LEU A N 1
ATOM 733 C CA . LEU A 1 97 ? 45.426 -10.435 -43.287 1.00 75.19 97 LEU A CA 1
ATOM 734 C C . LEU A 1 97 ? 46.939 -10.242 -43.143 1.00 75.19 97 LEU A C 1
ATOM 736 O O . LEU A 1 97 ? 47.667 -10.466 -44.112 1.00 75.19 97 LEU A O 1
ATOM 740 N N . GLU A 1 98 ? 47.418 -9.905 -41.944 1.00 72.69 98 GLU A N 1
ATOM 741 C CA . GLU A 1 98 ? 48.854 -9.781 -41.663 1.00 72.69 98 GLU A CA 1
ATOM 742 C C . GLU A 1 98 ? 49.584 -11.113 -41.887 1.00 72.69 98 GLU A C 1
ATOM 744 O O . GLU A 1 98 ? 50.602 -11.163 -42.579 1.00 72.69 98 GLU A O 1
ATOM 749 N N . LYS A 1 99 ? 49.007 -12.230 -41.425 1.00 74.19 99 LYS A N 1
ATOM 750 C CA . LYS A 1 99 ? 49.580 -13.572 -41.626 1.00 74.19 99 LYS A CA 1
ATOM 751 C C . LYS A 1 99 ? 49.632 -13.981 -43.104 1.00 74.19 99 LYS A C 1
ATOM 753 O O . LYS A 1 99 ? 50.577 -14.643 -43.537 1.00 74.19 99 LYS A O 1
ATOM 758 N N . LYS A 1 100 ? 48.634 -13.580 -43.904 1.00 70.88 100 LYS A N 1
ATOM 759 C CA . LYS A 1 100 ? 48.618 -13.800 -45.363 1.00 70.88 100 LYS A CA 1
ATOM 760 C C . LYS A 1 100 ? 49.642 -12.938 -46.101 1.00 70.88 100 LYS A C 1
ATOM 762 O O . LYS A 1 100 ? 50.213 -13.412 -47.085 1.00 70.88 100 LYS A O 1
ATOM 767 N N . ALA A 1 101 ? 49.868 -11.702 -45.658 1.00 69.06 101 ALA A N 1
ATOM 768 C CA . ALA A 1 101 ? 50.874 -10.817 -46.239 1.00 69.06 101 ALA A CA 1
ATOM 769 C C . ALA A 1 101 ? 52.291 -11.362 -46.002 1.00 69.06 101 ALA A C 1
ATOM 771 O O . ALA A 1 101 ? 53.064 -11.493 -46.956 1.00 69.06 101 ALA A O 1
ATOM 772 N N . ASP A 1 102 ? 52.579 -11.787 -44.770 1.00 62.50 102 ASP A N 1
ATOM 773 C CA . ASP A 1 102 ? 53.870 -12.368 -44.399 1.00 62.50 102 ASP A CA 1
ATOM 774 C C . ASP A 1 102 ? 54.139 -13.674 -45.176 1.00 62.50 102 ASP A C 1
ATOM 776 O O . ASP A 1 102 ? 55.160 -13.817 -45.851 1.00 62.50 102 ASP A O 1
ATOM 780 N N . GLY A 1 103 ? 53.138 -14.564 -45.260 1.00 60.22 103 GLY A N 1
ATOM 781 C CA . GLY A 1 103 ? 53.196 -15.805 -46.047 1.00 60.22 103 GLY A CA 1
ATOM 782 C C . GLY A 1 103 ? 53.441 -15.614 -47.556 1.00 60.22 103 GLY A C 1
ATOM 783 O O . GLY A 1 103 ? 54.039 -16.474 -48.215 1.00 60.22 103 GLY A O 1
ATOM 784 N N . ARG A 1 104 ? 53.000 -14.487 -48.133 1.00 59.91 104 ARG A N 1
ATOM 785 C CA . ARG A 1 104 ? 53.183 -14.171 -49.561 1.00 59.91 104 ARG A CA 1
ATOM 786 C C . ARG A 1 104 ? 54.599 -13.671 -49.862 1.00 59.91 104 ARG A C 1
ATOM 788 O O . ARG A 1 104 ? 55.144 -14.017 -50.913 1.00 59.91 104 ARG A O 1
ATOM 795 N N . LEU A 1 105 ? 55.212 -12.934 -48.934 1.00 56.84 105 LEU A N 1
ATOM 796 C CA . LEU A 1 105 ? 56.607 -12.482 -49.013 1.00 56.84 105 LEU A CA 1
ATOM 797 C C . LEU A 1 105 ? 57.601 -13.655 -48.987 1.00 56.84 105 LEU A C 1
ATOM 799 O O . LEU A 1 105 ? 58.571 -13.647 -49.748 1.00 56.84 105 LEU A O 1
ATOM 803 N N . VAL A 1 106 ? 57.333 -14.705 -48.199 1.00 58.12 106 VAL A N 1
ATOM 804 C CA . VAL A 1 106 ? 58.200 -15.903 -48.148 1.00 58.12 106 VAL A CA 1
ATOM 805 C C . VAL A 1 106 ? 58.172 -16.698 -49.461 1.00 58.12 106 VAL A C 1
ATOM 807 O O . VAL A 1 106 ? 59.212 -17.170 -49.919 1.00 58.12 106 VAL A O 1
ATOM 810 N N . LYS A 1 107 ? 57.011 -16.798 -50.130 1.00 56.59 107 LYS A N 1
ATOM 811 C CA . LYS A 1 107 ? 56.881 -17.481 -51.437 1.00 56.59 107 LYS A CA 1
ATOM 812 C C . LYS A 1 107 ? 57.543 -16.725 -52.595 1.00 56.59 107 LYS A C 1
ATOM 814 O O . LYS A 1 107 ? 57.991 -17.363 -53.547 1.00 56.59 107 LYS A O 1
ATOM 819 N N . ALA A 1 108 ? 57.630 -15.395 -52.528 1.00 57.75 108 ALA A N 1
ATOM 820 C CA . ALA A 1 108 ? 58.248 -14.579 -53.577 1.00 57.75 108 ALA A CA 1
ATOM 821 C C . ALA A 1 108 ? 59.786 -14.698 -53.610 1.00 57.75 108 ALA A C 1
ATOM 823 O O . ALA A 1 108 ? 60.378 -14.641 -54.685 1.00 57.75 108 ALA A O 1
ATOM 824 N N . LYS A 1 109 ? 60.442 -14.944 -52.465 1.00 56.94 109 LYS A N 1
ATOM 825 C CA . LYS A 1 109 ? 61.912 -15.078 -52.377 1.00 56.94 109 LYS A CA 1
ATOM 826 C C . LYS A 1 109 ? 62.473 -16.423 -52.882 1.00 56.94 109 LYS A C 1
ATOM 828 O O . LYS A 1 109 ? 63.681 -16.534 -53.064 1.00 56.94 109 LYS A O 1
ATOM 833 N N . GLY A 1 110 ? 61.634 -17.434 -53.136 1.00 55.66 110 GLY A N 1
ATOM 834 C CA . GLY A 1 110 ? 62.069 -18.778 -53.559 1.00 55.66 110 GLY A CA 1
ATOM 835 C C . GLY A 1 110 ? 62.183 -19.011 -55.074 1.00 55.66 110 GLY A C 1
ATOM 836 O O . GLY A 1 110 ? 62.678 -20.055 -55.496 1.00 55.66 110 GLY A O 1
ATOM 837 N N . LYS A 1 111 ? 61.731 -18.076 -55.920 1.00 57.22 111 LYS A N 1
ATOM 838 C CA . LYS A 1 111 ? 61.664 -18.279 -57.378 1.00 57.22 111 LYS A CA 1
ATOM 839 C C . LYS A 1 111 ? 62.882 -17.643 -58.067 1.00 57.22 111 LYS A C 1
ATOM 841 O O . LYS A 1 111 ? 62.810 -16.519 -58.550 1.00 57.22 111 LYS A O 1
ATOM 846 N N . LYS A 1 112 ? 64.022 -18.350 -58.091 1.00 57.09 112 LYS A N 1
ATOM 847 C CA . LYS A 1 112 ? 65.187 -17.941 -58.903 1.00 57.09 112 LYS A CA 1
ATOM 848 C C . LYS A 1 112 ? 64.862 -18.092 -60.402 1.00 57.09 112 LYS A C 1
ATOM 850 O O . LYS A 1 112 ? 64.353 -19.148 -60.787 1.00 57.09 112 LYS A O 1
ATOM 855 N N . PRO A 1 113 ? 65.152 -17.087 -61.247 1.00 55.16 113 PRO A N 1
ATOM 856 C CA . PRO A 1 113 ? 64.936 -17.188 -62.686 1.00 55.16 113 PRO A CA 1
ATOM 857 C C . PRO A 1 113 ? 65.929 -18.189 -63.298 1.00 55.16 113 PRO A C 1
ATOM 859 O O . PRO A 1 113 ? 67.130 -18.122 -63.030 1.00 55.16 113 PRO A O 1
ATOM 862 N N . LYS A 1 114 ? 65.418 -19.148 -64.082 1.00 57.47 114 LYS A N 1
ATOM 863 C CA . LYS A 1 114 ? 66.247 -20.061 -64.883 1.00 57.47 114 LYS A CA 1
ATOM 864 C C . LYS A 1 114 ? 66.845 -19.265 -66.049 1.00 57.47 114 LYS A C 1
ATOM 866 O O . LYS A 1 114 ? 66.103 -18.559 -66.727 1.00 57.47 114 LYS A O 1
ATOM 871 N N . ARG A 1 115 ? 68.173 -19.349 -66.168 1.00 50.16 115 ARG A N 1
ATOM 872 C CA . ARG A 1 115 ? 68.996 -18.758 -67.233 1.00 50.16 115 ARG A CA 1
ATOM 873 C C . ARG A 1 115 ? 68.666 -19.371 -68.585 1.00 50.16 115 ARG A C 1
ATOM 875 O O . ARG A 1 115 ? 68.292 -20.566 -68.585 1.00 50.16 115 ARG A O 1
#

Sequence (115 aa):
AKFKGVQGSVRSIAPHPEGEPLVAVAGLDRYLRVYHTETRKCLGSAFMKQALSGCAWDVRGPETEFAAAAAEAAARRRREKAEKRERKAAVSVATDLEKKADGRLVKAKGKKPKR

Radius of gyration: 35.17 Å; chains: 1; bounding box: 89×35×81 Å

Secondary structure (DSSP, 8-state):
-------S-EEEEEE-TTS-SEEEEEETTSEEEEEETTT--EEEEEE-SS--------SS-HHHHHHHHHHHHHHHHHHHHHHHHHHHHHHHHHHHHHHHHHHHHHHHTT-PPP-

pLDDT: mean 84.13, std 12.98, range [50.16, 96.69]

InterPro domains:
  IPR011047 Quinoprotein alcohol dehydrogenase-like superfamily [SSF50998] (3-57)
  IPR015943 WD40/YVTN repeat-like-containing domain superfamily [G3DSA:2.130.10.10] (1-115)
  IPR037379 WDR74/Nsa1 [PTHR16038] (1-87)